Protein AF-A0A381Z9V0-F1 (afdb_monomer_lite)

InterPro domains:
  IPR009100 Acyl-CoA dehydrogenase/oxidase, N-terminal and middle domain superfamily [SSF56645] (2-53)
  IPR013786 Acyl-CoA dehydrogenase/oxidase, N-terminal [PF02771] (2-53)
  IPR037069 Acyl-CoA dehydrogenase/oxidase, N-terminal domain superfamily [G3DSA:1.10.540.10] (1-55)

Secondary structure (DSSP, 8-state):
-GGGT---HHHHHHHHHTT-SSTTS-GGGTS----HHHHHHHHHHHHTT-TTT--

Sequence (55 aa):
VDRTEAYPWDVVEALREGGFMGMTVPVAYGGLGLSFLDAVLVVEEMARQCGVTGR

pLDDT: mean 92.82, std 5.62, range [68.94, 98.06]

Structure (mmCIF, N/CA/C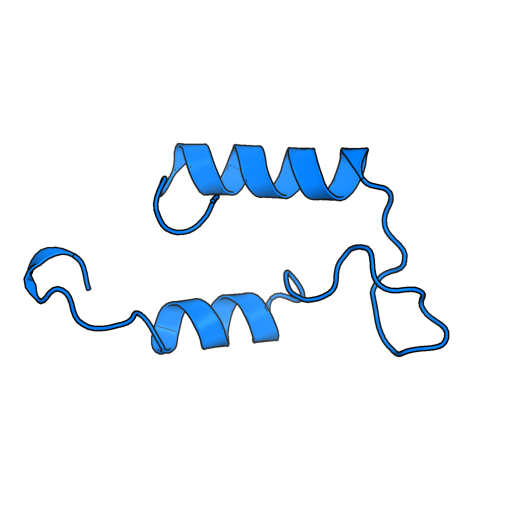/O backbone):
data_AF-A0A381Z9V0-F1
#
_entry.id   AF-A0A381Z9V0-F1
#
loop_
_atom_site.group_PDB
_atom_site.id
_atom_site.type_symbol
_atom_site.label_atom_id
_atom_site.label_alt_id
_atom_site.label_comp_id
_atom_site.label_asym_id
_atom_site.label_entity_id
_atom_site.label_seq_id
_atom_site.pdbx_PDB_ins_code
_atom_site.Cartn_x
_atom_site.Cartn_y
_atom_site.Cartn_z
_atom_site.occupancy
_atom_site.B_iso_or_equiv
_atom_site.auth_seq_id
_atom_site.auth_comp_id
_atom_site.auth_asym_id
_atom_site.auth_atom_id
_atom_site.pdbx_PDB_model_num
ATOM 1 N N . VAL A 1 1 ? -13.896 2.588 14.257 1.00 68.94 1 VAL A N 1
ATOM 2 C CA . VAL A 1 1 ? -12.510 3.090 14.152 1.00 68.94 1 VAL A CA 1
ATOM 3 C C . VAL A 1 1 ? -12.412 4.523 14.644 1.00 68.94 1 VAL A C 1
ATOM 5 O O . VAL A 1 1 ? -11.895 4.697 15.735 1.00 68.94 1 VAL A O 1
ATOM 8 N N . ASP A 1 2 ? -12.966 5.510 13.930 1.00 79.62 2 ASP A N 1
ATOM 9 C CA . ASP A 1 2 ? -12.775 6.942 14.241 1.00 79.62 2 ASP A CA 1
ATOM 10 C C . ASP A 1 2 ? -13.120 7.313 15.696 1.00 79.62 2 ASP A C 1
ATOM 12 O O . ASP A 1 2 ? -12.256 7.707 16.468 1.00 79.62 2 ASP A O 1
ATOM 16 N N . ARG A 1 3 ? -14.345 7.006 16.137 1.00 84.12 3 ARG A N 1
ATOM 17 C CA . ARG A 1 3 ? -14.816 7.265 17.514 1.00 84.12 3 ARG A CA 1
ATOM 18 C C . ARG A 1 3 ? -13.993 6.615 18.632 1.00 84.12 3 ARG A C 1
ATOM 20 O O . ARG A 1 3 ? -14.135 7.001 19.786 1.00 84.12 3 ARG A O 1
ATOM 27 N N . THR A 1 4 ? -13.253 5.558 18.316 1.00 88.69 4 THR A N 1
ATOM 28 C CA . THR A 1 4 ? -12.491 4.757 19.285 1.00 88.69 4 THR A CA 1
ATOM 29 C C . THR A 1 4 ? -10.995 5.030 19.217 1.00 88.69 4 THR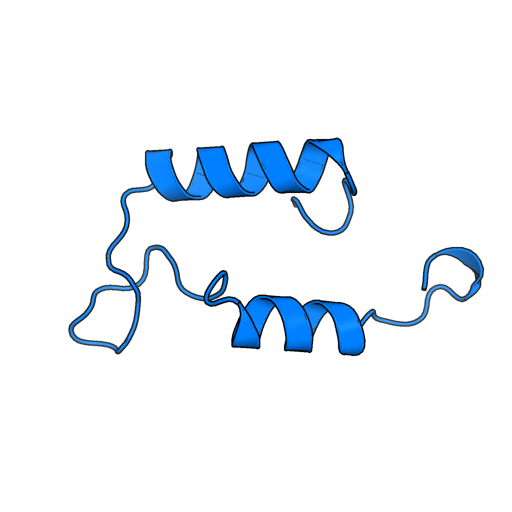 A C 1
ATOM 31 O O . THR A 1 4 ? -10.268 4.486 20.038 1.00 88.69 4 THR A O 1
ATOM 34 N N . GLU A 1 5 ? -10.537 5.768 18.199 1.00 85.75 5 GLU A N 1
ATOM 35 C CA . GLU A 1 5 ? -9.121 6.012 17.870 1.00 85.75 5 GLU A CA 1
ATOM 36 C C . GLU A 1 5 ? -8.255 4.741 17.747 1.00 85.75 5 GLU A C 1
ATOM 38 O O . GLU A 1 5 ? -7.031 4.796 17.643 1.00 85.75 5 GLU A O 1
ATOM 43 N N . ALA A 1 6 ? -8.893 3.570 17.721 1.00 89.06 6 ALA A N 1
ATOM 44 C CA . ALA A 1 6 ? -8.239 2.294 17.532 1.00 89.06 6 ALA A CA 1
ATOM 45 C C . ALA A 1 6 ? -7.668 2.206 16.116 1.00 89.06 6 ALA A C 1
ATOM 47 O O . ALA A 1 6 ? -8.305 2.630 15.147 1.00 89.06 6 ALA A O 1
ATOM 48 N N . TYR A 1 7 ? -6.486 1.603 15.999 1.00 88.62 7 TYR A N 1
ATOM 49 C CA . TYR A 1 7 ? -5.870 1.377 14.702 1.00 88.62 7 TYR A CA 1
ATOM 50 C C . TYR A 1 7 ? -6.755 0.451 13.843 1.00 88.62 7 TYR A C 1
ATOM 52 O O . TYR A 1 7 ? -7.174 -0.603 14.337 1.00 88.62 7 TYR A O 1
ATOM 60 N N . PRO A 1 8 ? -7.062 0.820 12.586 1.00 90.88 8 PRO A N 1
ATOM 61 C CA . PRO A 1 8 ? -8.049 0.126 11.762 1.00 90.88 8 PRO A CA 1
ATOM 62 C C . PRO A 1 8 ? -7.470 -1.129 11.101 1.00 90.88 8 PRO A C 1
ATOM 64 O O . PRO A 1 8 ? -7.263 -1.171 9.889 1.00 90.88 8 PRO A O 1
ATOM 67 N N . TRP A 1 9 ? -7.162 -2.150 11.900 1.00 92.50 9 TRP A N 1
ATOM 68 C CA . TRP A 1 9 ? -6.577 -3.402 11.406 1.00 92.50 9 TRP A CA 1
ATOM 69 C C . TRP A 1 9 ? -7.452 -4.107 10.369 1.00 92.50 9 TRP A C 1
ATOM 71 O O . TRP A 1 9 ? -6.930 -4.634 9.394 1.00 92.50 9 TRP A O 1
ATOM 81 N N . ASP A 1 10 ? -8.768 -4.046 10.547 1.00 93.00 10 ASP A N 1
ATOM 82 C CA . ASP A 1 10 ? -9.767 -4.550 9.607 1.00 93.00 10 ASP A CA 1
ATOM 83 C C . ASP A 1 10 ? -9.676 -3.860 8.238 1.00 93.00 10 ASP A C 1
ATOM 85 O O . ASP A 1 10 ? -9.692 -4.518 7.200 1.00 93.00 10 ASP A O 1
ATOM 89 N N . VAL A 1 11 ? -9.508 -2.535 8.222 1.00 92.31 11 VAL A N 1
ATOM 90 C CA . VAL A 1 11 ? -9.328 -1.770 6.978 1.00 92.31 11 VAL A CA 1
ATOM 91 C C . VAL A 1 11 ? -7.986 -2.099 6.329 1.00 92.31 11 VAL A C 1
ATOM 93 O O . VAL A 1 11 ? -7.918 -2.266 5.115 1.00 92.31 11 VAL A O 1
ATOM 96 N N . VAL A 1 12 ? -6.914 -2.216 7.117 1.00 92.94 12 VAL A N 1
ATOM 97 C CA . VAL A 1 12 ? -5.585 -2.582 6.599 1.00 92.94 12 VAL A CA 1
ATOM 98 C C . VAL A 1 12 ? -5.611 -3.968 5.955 1.00 92.94 12 VAL A C 1
ATOM 100 O O . VAL A 1 12 ? -5.049 -4.150 4.873 1.00 92.94 12 VAL A O 1
ATOM 103 N N . GLU A 1 13 ? -6.284 -4.931 6.581 1.00 95.56 13 GLU A N 1
ATOM 104 C CA . GLU A 1 13 ? -6.446 -6.279 6.040 1.00 95.56 13 GLU A CA 1
ATOM 105 C C . GLU A 1 13 ? -7.273 -6.269 4.750 1.00 95.56 13 GLU A C 1
ATOM 107 O O . GLU A 1 13 ? -6.824 -6.818 3.744 1.00 95.56 13 GLU A O 1
ATOM 112 N N . ALA A 1 14 ? -8.384 -5.530 4.714 1.00 94.81 14 ALA A N 1
ATOM 113 C CA . ALA A 1 14 ? -9.188 -5.368 3.503 1.00 94.81 14 ALA A CA 1
ATOM 114 C C . ALA A 1 14 ? -8.401 -4.727 2.343 1.00 94.81 14 ALA A C 1
ATOM 116 O O . ALA A 1 14 ? -8.523 -5.151 1.195 1.00 94.81 14 ALA A O 1
ATOM 117 N N . LEU A 1 15 ? -7.556 -3.728 2.617 1.00 94.12 15 LEU A N 1
ATOM 118 C CA . LEU A 1 15 ? -6.711 -3.101 1.593 1.00 94.12 15 LEU A CA 1
ATOM 119 C C . LEU A 1 15 ? -5.631 -4.051 1.067 1.00 94.12 15 LEU A C 1
ATOM 121 O O . LEU A 1 15 ? -5.324 -4.042 -0.127 1.00 94.12 15 LEU A O 1
ATOM 125 N N . ARG A 1 16 ? -5.055 -4.873 1.949 1.00 94.50 16 ARG A N 1
ATOM 126 C CA . ARG A 1 16 ? -4.105 -5.924 1.573 1.00 94.50 16 ARG A CA 1
ATOM 127 C C . ARG A 1 16 ? -4.779 -6.958 0.674 1.00 94.50 16 ARG A C 1
ATOM 129 O O . ARG A 1 16 ? -4.232 -7.275 -0.378 1.00 94.50 16 ARG A O 1
ATOM 136 N N . GLU A 1 17 ? -5.938 -7.471 1.072 1.00 95.50 17 GLU A N 1
ATOM 137 C CA . GLU A 1 17 ? -6.702 -8.456 0.295 1.00 95.50 17 GLU A CA 1
ATOM 138 C C . GLU A 1 17 ? -7.183 -7.886 -1.042 1.00 95.50 17 GLU A C 1
ATOM 140 O O . GLU A 1 17 ? -7.154 -8.581 -2.055 1.00 95.50 17 GLU A O 1
ATOM 145 N N . GLY A 1 18 ? -7.542 -6.600 -1.069 1.00 94.12 18 GLY A N 1
ATOM 146 C CA . GLY A 1 18 ? -7.904 -5.866 -2.281 1.00 94.12 18 GLY A CA 1
ATOM 147 C C . GLY A 1 18 ? -6.732 -5.555 -3.217 1.00 94.12 18 GLY A C 1
ATOM 148 O O . GLY A 1 18 ? -6.952 -5.007 -4.293 1.00 94.12 18 GLY A O 1
ATOM 149 N N . GLY A 1 19 ? -5.493 -5.887 -2.838 1.00 93.19 19 GLY A N 1
ATOM 150 C CA . GLY A 1 19 ? -4.312 -5.666 -3.675 1.00 93.19 19 GLY A CA 1
ATOM 151 C C . GLY A 1 19 ? -3.851 -4.208 -3.749 1.00 93.19 19 GLY A C 1
ATOM 152 O O . GLY A 1 19 ? -3.058 -3.862 -4.616 1.00 93.19 19 GLY A O 1
ATOM 153 N N . PHE A 1 20 ? -4.294 -3.341 -2.837 1.00 94.88 20 PHE A N 1
ATOM 154 C CA . PHE A 1 20 ? -3.905 -1.925 -2.826 1.00 94.88 20 PHE A CA 1
ATOM 155 C C . PHE A 1 20 ? -2.551 -1.665 -2.147 1.00 94.88 20 PHE A C 1
ATOM 157 O O . PHE A 1 20 ? -2.080 -0.532 -2.077 1.00 94.88 20 PHE A O 1
ATOM 164 N N . MET A 1 21 ? -1.899 -2.717 -1.652 1.00 93.94 21 MET A N 1
ATOM 165 C CA . MET A 1 21 ? -0.590 -2.652 -1.006 1.00 93.94 21 MET A CA 1
ATOM 166 C C . MET A 1 21 ? 0.522 -2.968 -2.011 1.00 93.94 21 MET A C 1
ATOM 168 O O . MET A 1 21 ? 0.407 -3.896 -2.804 1.00 93.94 21 MET A O 1
ATOM 172 N N . GLY A 1 22 ? 1.628 -2.217 -1.969 1.00 94.94 22 GLY A N 1
ATOM 173 C CA . GLY A 1 22 ? 2.788 -2.484 -2.831 1.00 94.94 22 GLY A CA 1
ATOM 174 C C . GLY A 1 22 ? 2.552 -2.204 -4.322 1.00 94.94 22 GLY A C 1
ATOM 175 O O . GLY A 1 22 ? 3.232 -2.781 -5.168 1.00 94.94 22 GLY A O 1
ATOM 176 N N . MET A 1 23 ? 1.612 -1.311 -4.652 1.00 96.56 23 MET A N 1
ATOM 177 C CA . MET A 1 23 ? 1.220 -0.992 -6.033 1.00 96.56 23 MET A CA 1
ATOM 178 C C . MET A 1 23 ? 2.405 -0.620 -6.939 1.00 96.56 23 MET A C 1
ATOM 180 O O . MET A 1 23 ? 2.483 -1.083 -8.072 1.00 96.56 23 MET A O 1
ATOM 184 N N . THR A 1 24 ? 3.363 0.158 -6.435 1.00 97.06 24 THR A N 1
ATOM 185 C CA . THR A 1 24 ? 4.543 0.616 -7.196 1.00 97.06 24 THR A CA 1
ATOM 186 C C . THR A 1 24 ? 5.756 -0.307 -7.070 1.00 97.06 24 THR A C 1
ATOM 188 O O . THR A 1 24 ? 6.793 -0.069 -7.691 1.00 97.06 24 THR A O 1
ATOM 191 N N . VAL A 1 25 ? 5.662 -1.368 -6.262 1.00 97.56 25 VAL A N 1
ATOM 192 C CA . VAL A 1 25 ? 6.754 -2.330 -6.095 1.00 97.56 25 VAL A CA 1
ATOM 193 C C . VAL A 1 25 ? 6.887 -3.147 -7.386 1.00 97.56 25 VAL A C 1
ATOM 195 O O . VAL A 1 25 ? 5.873 -3.614 -7.909 1.00 97.56 25 VAL A O 1
ATOM 198 N N . PRO A 1 26 ? 8.107 -3.355 -7.918 1.00 97.69 26 PRO A N 1
ATOM 199 C CA . PRO A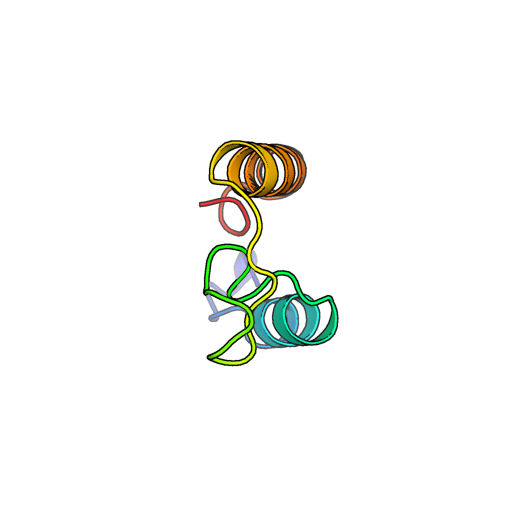 1 26 ? 8.299 -4.157 -9.121 1.00 97.69 26 PRO A CA 1
ATOM 200 C C . PRO A 1 26 ? 7.731 -5.576 -8.999 1.00 97.69 26 PRO A C 1
ATOM 202 O O . PRO A 1 26 ? 7.848 -6.221 -7.955 1.00 97.69 26 PRO A O 1
ATOM 205 N N . VAL A 1 27 ? 7.217 -6.103 -10.112 1.00 96.56 27 VAL A N 1
ATOM 206 C CA . VAL A 1 27 ? 6.650 -7.464 -10.192 1.00 96.56 27 VAL A CA 1
ATOM 207 C C . VAL A 1 27 ? 7.661 -8.539 -9.782 1.00 96.56 27 VAL A C 1
ATOM 209 O O . VAL A 1 27 ? 7.292 -9.525 -9.153 1.00 96.56 27 VAL A O 1
ATOM 212 N N . ALA A 1 28 ? 8.956 -8.326 -10.051 1.00 97.81 28 ALA A N 1
ATOM 213 C CA . ALA A 1 28 ? 10.032 -9.231 -9.635 1.00 97.81 28 ALA A CA 1
ATOM 214 C C . ALA A 1 28 ? 10.107 -9.450 -8.108 1.00 97.81 28 ALA A C 1
ATOM 216 O O . ALA A 1 28 ? 10.673 -10.446 -7.664 1.00 97.81 28 ALA A O 1
ATOM 217 N N . TYR A 1 29 ? 9.524 -8.546 -7.315 1.00 97.06 29 TYR A N 1
ATOM 218 C CA . TYR A 1 29 ? 9.434 -8.642 -5.857 1.00 97.06 29 TYR A CA 1
ATOM 219 C C . TYR A 1 29 ? 8.007 -8.935 -5.360 1.00 97.06 29 TYR A C 1
ATOM 221 O O . TYR A 1 29 ? 7.743 -8.822 -4.167 1.00 97.06 29 TYR A O 1
ATOM 229 N N . GLY A 1 30 ? 7.086 -9.304 -6.258 1.00 94.00 30 GLY A N 1
ATOM 230 C CA . GLY A 1 30 ? 5.695 -9.629 -5.925 1.00 94.00 30 GLY A CA 1
ATOM 231 C C . GLY A 1 30 ? 4.755 -8.426 -5.805 1.00 94.00 30 GLY A C 1
ATOM 232 O O . GLY A 1 30 ? 3.655 -8.580 -5.281 1.00 94.00 30 GLY A O 1
ATOM 233 N N . GLY A 1 31 ? 5.171 -7.241 -6.262 1.00 95.25 31 GLY A N 1
ATOM 234 C CA . GLY A 1 31 ? 4.304 -6.065 -6.359 1.00 95.25 31 GLY A CA 1
ATOM 235 C C . GLY A 1 31 ? 3.535 -5.984 -7.678 1.00 95.25 31 GLY A C 1
ATOM 236 O O . GLY A 1 31 ? 3.636 -6.866 -8.531 1.00 95.25 31 GLY A O 1
ATOM 237 N N . LEU A 1 32 ? 2.786 -4.895 -7.864 1.00 95.75 32 LEU A N 1
ATOM 238 C CA . LEU A 1 32 ? 1.969 -4.690 -9.068 1.00 95.75 32 LEU A CA 1
ATOM 239 C C . LEU A 1 32 ? 2.703 -3.955 -10.200 1.00 95.75 32 LEU A C 1
ATOM 241 O O . LEU A 1 32 ? 2.226 -3.955 -11.331 1.00 95.75 32 LEU A O 1
ATOM 245 N N . GLY A 1 33 ? 3.865 -3.352 -9.927 1.00 97.00 33 GLY A N 1
ATOM 246 C CA . GLY A 1 33 ? 4.666 -2.640 -10.927 1.00 97.00 33 GLY A CA 1
ATOM 247 C C . GLY A 1 33 ? 3.968 -1.432 -11.560 1.00 97.00 33 GLY A C 1
ATOM 248 O O . GLY A 1 33 ? 4.329 -1.047 -12.671 1.00 97.00 33 GLY A O 1
ATOM 249 N N . LEU A 1 34 ? 2.970 -0.856 -10.884 1.00 97.50 34 LEU A N 1
ATOM 250 C CA . LEU A 1 34 ? 2.211 0.294 -11.368 1.00 97.50 34 LEU A CA 1
ATOM 251 C C . LEU A 1 34 ? 3.047 1.575 -11.334 1.00 97.50 34 LEU A C 1
ATOM 253 O O . LEU A 1 34 ? 3.982 1.717 -10.536 1.00 97.50 34 LEU A O 1
ATOM 257 N N . SER A 1 35 ? 2.693 2.530 -12.193 1.00 98.06 35 SER A N 1
ATOM 258 C CA . SER A 1 35 ? 3.343 3.837 -12.193 1.00 98.06 35 SER A CA 1
ATOM 259 C C . SER A 1 35 ? 2.934 4.660 -10.967 1.00 98.06 35 SER A C 1
ATOM 261 O O . SER A 1 35 ? 1.924 4.399 -10.311 1.00 98.06 35 SER A O 1
ATOM 263 N N . PHE A 1 36 ? 3.700 5.713 -10.669 1.00 96.94 36 PHE A N 1
ATOM 264 C CA . PHE A 1 36 ? 3.314 6.658 -9.619 1.00 96.94 36 PHE A CA 1
ATOM 265 C C . PHE A 1 36 ? 1.985 7.358 -9.919 1.00 96.94 36 PHE A C 1
ATOM 267 O O . PHE A 1 36 ? 1.240 7.636 -8.987 1.00 96.94 36 PHE A O 1
ATOM 274 N N . LEU A 1 37 ? 1.673 7.617 -11.194 1.00 97.88 37 LEU A N 1
ATOM 275 C CA . LEU A 1 37 ? 0.397 8.222 -11.569 1.00 97.88 37 LEU A CA 1
ATOM 276 C C . LEU A 1 37 ? -0.770 7.285 -11.239 1.00 97.88 37 LEU A C 1
ATOM 278 O O . LEU A 1 37 ? -1.741 7.729 -10.636 1.00 97.88 37 LEU A O 1
ATOM 282 N N . ASP A 1 38 ? -0.646 5.994 -11.556 1.00 97.69 38 ASP A N 1
ATOM 283 C CA . ASP A 1 38 ? -1.678 5.000 -11.232 1.00 97.69 38 ASP A CA 1
ATOM 284 C C . ASP A 1 38 ? -1.911 4.920 -9.717 1.00 97.69 38 ASP A C 1
ATOM 286 O O . ASP A 1 38 ? -3.050 4.950 -9.254 1.00 97.69 38 ASP A O 1
ATOM 290 N N . ALA A 1 39 ? -0.830 4.887 -8.930 1.00 96.12 39 ALA A N 1
ATOM 291 C CA . ALA A 1 39 ? -0.925 4.872 -7.473 1.00 96.12 39 ALA A CA 1
ATOM 292 C C . ALA A 1 39 ? -1.590 6.146 -6.922 1.00 96.12 39 ALA A C 1
ATOM 294 O O . ALA A 1 39 ? -2.422 6.056 -6.023 1.00 96.12 39 ALA A O 1
ATOM 295 N N . VAL A 1 40 ? -1.271 7.323 -7.474 1.00 96.69 40 VAL A N 1
ATOM 296 C CA . VAL A 1 40 ? -1.882 8.600 -7.062 1.00 96.69 40 VAL A CA 1
ATOM 297 C C . VAL A 1 40 ? -3.379 8.633 -7.360 1.00 96.69 40 VAL A C 1
ATOM 299 O O . VAL A 1 40 ? -4.136 9.095 -6.514 1.00 96.69 40 VAL A O 1
ATOM 302 N N . LEU A 1 41 ? -3.823 8.110 -8.505 1.00 97.31 41 LEU A N 1
ATOM 303 C CA . LEU A 1 41 ? -5.252 8.039 -8.833 1.00 97.31 41 LEU A CA 1
ATOM 304 C C . LEU A 1 41 ? -6.022 7.168 -7.831 1.00 97.31 41 LEU A C 1
ATOM 306 O O . LEU A 1 41 ? -7.092 7.553 -7.367 1.00 97.31 41 LEU A O 1
ATOM 310 N N . VAL A 1 42 ? -5.456 6.021 -7.444 1.00 95.88 42 VAL A N 1
ATOM 311 C CA . VAL A 1 42 ? -6.047 5.156 -6.409 1.00 95.88 42 VAL A CA 1
ATOM 312 C C . VAL A 1 42 ? -6.112 5.878 -5.061 1.00 95.88 42 VAL A C 1
ATOM 314 O O . VAL A 1 42 ? -7.142 5.840 -4.387 1.00 95.88 42 VAL A O 1
ATOM 317 N N . VAL A 1 43 ? -5.033 6.565 -4.678 1.00 95.44 43 VAL A N 1
ATOM 318 C CA . VAL A 1 43 ? -4.965 7.348 -3.435 1.00 95.44 43 VAL A CA 1
ATOM 319 C C . VAL A 1 43 ? -6.000 8.479 -3.431 1.00 95.44 43 VAL A C 1
ATOM 321 O O . VAL A 1 43 ? -6.673 8.673 -2.420 1.00 95.44 43 VAL A O 1
ATOM 324 N N . GLU A 1 44 ? -6.184 9.187 -4.549 1.00 96.69 44 GLU A N 1
ATOM 325 C CA . GLU A 1 44 ? -7.188 10.251 -4.681 1.00 96.69 44 GLU A CA 1
ATOM 326 C C . GLU A 1 44 ? -8.606 9.712 -4.453 1.00 96.69 44 GLU A C 1
ATOM 328 O O . GLU A 1 44 ? -9.363 10.273 -3.657 1.00 96.69 44 GLU A O 1
ATOM 333 N N . GLU A 1 45 ? -8.956 8.590 -5.083 1.00 95.88 45 GLU A N 1
ATOM 334 C CA . GLU A 1 45 ? -10.274 7.971 -4.914 1.00 95.88 45 GLU A CA 1
ATOM 335 C C . GLU A 1 45 ? -10.515 7.482 -3.479 1.00 95.88 45 GLU A C 1
ATOM 337 O O . GLU A 1 45 ? -11.615 7.647 -2.945 1.00 95.88 45 GLU A O 1
ATOM 342 N N . MET A 1 46 ? -9.488 6.964 -2.799 1.00 94.31 46 MET A N 1
ATOM 343 C CA . MET A 1 46 ? -9.577 6.625 -1.372 1.00 94.31 46 MET A CA 1
ATOM 344 C C . MET A 1 46 ? -9.765 7.869 -0.498 1.00 94.31 46 MET A C 1
ATOM 346 O O . MET A 1 46 ? -10.605 7.872 0.408 1.00 94.31 46 MET A O 1
ATOM 350 N N . ALA A 1 47 ? -9.027 8.943 -0.782 1.00 94.56 47 ALA A N 1
ATOM 351 C CA . ALA A 1 47 ? -9.086 10.190 -0.026 1.00 94.56 47 ALA A CA 1
ATOM 352 C C . ALA A 1 47 ? -10.456 10.884 -0.131 1.00 94.56 47 ALA A C 1
ATOM 354 O O . ALA A 1 47 ? -10.878 11.520 0.836 1.00 94.56 47 ALA A O 1
ATOM 355 N N . ARG A 1 48 ? -11.192 10.711 -1.244 1.00 94.56 48 ARG A N 1
ATOM 356 C CA . ARG A 1 48 ? -12.590 11.180 -1.375 1.00 94.56 48 ARG A CA 1
ATOM 357 C C . ARG A 1 48 ? -13.529 10.567 -0.333 1.00 94.56 48 ARG A C 1
ATOM 359 O O . ARG A 1 48 ? -14.538 11.184 -0.005 1.00 94.56 48 ARG A O 1
ATOM 366 N N . GLN A 1 49 ? -13.222 9.366 0.158 1.00 91.25 49 GLN A N 1
ATOM 367 C CA . GLN A 1 49 ? -14.064 8.635 1.110 1.00 91.25 49 GLN A CA 1
ATOM 368 C C . GLN A 1 49 ? -13.544 8.744 2.544 1.00 91.25 49 GLN A C 1
ATOM 370 O O . GLN A 1 49 ? -14.320 8.909 3.483 1.00 91.25 49 GLN A O 1
ATOM 375 N N . CYS A 1 50 ? -12.226 8.648 2.727 1.00 88.31 50 CYS A N 1
ATOM 376 C CA . CYS A 1 50 ? -11.587 8.717 4.032 1.00 88.31 50 CYS A CA 1
ATOM 377 C C . CYS A 1 50 ? -10.168 9.276 3.901 1.00 88.31 50 CYS A C 1
ATOM 379 O O . CYS A 1 50 ? -9.249 8.588 3.453 1.00 88.31 50 CYS A O 1
ATOM 381 N N . GLY A 1 51 ? -9.960 10.507 4.374 1.00 86.25 51 GLY A N 1
ATOM 382 C CA . GLY A 1 51 ? -8.642 11.149 4.347 1.00 86.25 51 GLY A CA 1
ATOM 383 C C . GLY A 1 51 ? -7.579 10.441 5.199 1.00 86.25 51 GLY A C 1
ATOM 384 O O . GLY A 1 51 ? -6.393 10.609 4.949 1.00 86.25 51 GLY A O 1
ATOM 385 N N . VAL A 1 52 ? -7.975 9.630 6.189 1.00 86.88 52 VAL A N 1
ATOM 386 C CA . VAL A 1 52 ? -7.031 8.820 6.984 1.00 86.88 52 VAL A CA 1
ATOM 387 C C . VAL A 1 52 ? -6.570 7.581 6.213 1.00 86.88 52 VAL A C 1
ATOM 389 O O . VAL A 1 52 ? -5.449 7.126 6.410 1.00 86.88 52 VAL A O 1
ATOM 392 N N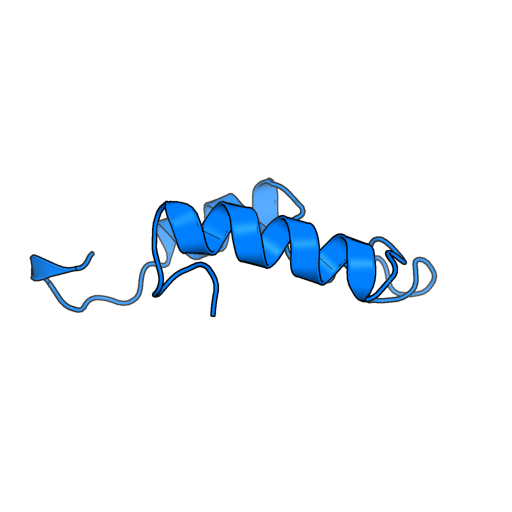 . THR A 1 53 ? -7.414 7.043 5.333 1.00 88.25 53 THR A N 1
ATOM 393 C CA . THR A 1 53 ? -7.088 5.879 4.500 1.00 88.25 53 THR A CA 1
ATOM 394 C C . THR A 1 53 ? -6.302 6.273 3.252 1.00 88.25 53 THR A C 1
ATOM 396 O O . THR A 1 53 ? -5.397 5.551 2.857 1.00 88.25 53 THR A O 1
ATOM 399 N N . GLY A 1 54 ? -6.629 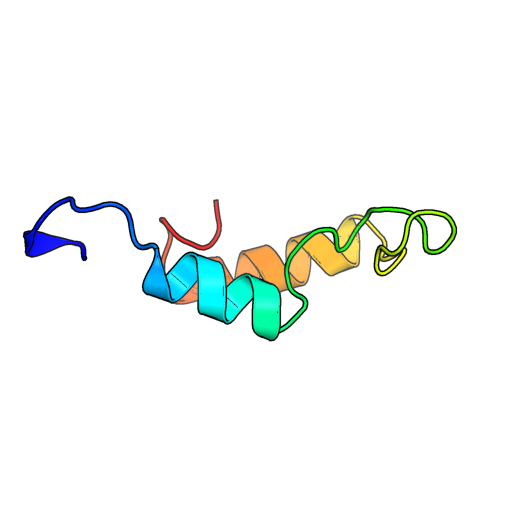7.411 2.637 1.00 86.81 54 GLY A N 1
ATOM 400 C CA . GLY A 1 54 ? -5.969 7.902 1.424 1.00 86.81 54 GLY A CA 1
ATOM 401 C C . GLY A 1 54 ? -4.727 8.769 1.663 1.00 86.81 54 GLY A C 1
ATOM 402 O O . GLY A 1 54 ? -4.449 9.622 0.828 1.00 86.81 54 GLY A O 1
ATOM 403 N N . ARG A 1 55 ? -4.022 8.633 2.791 1.00 77.31 55 ARG A N 1
ATOM 404 C CA . ARG A 1 55 ? -2.809 9.418 3.097 1.00 77.31 5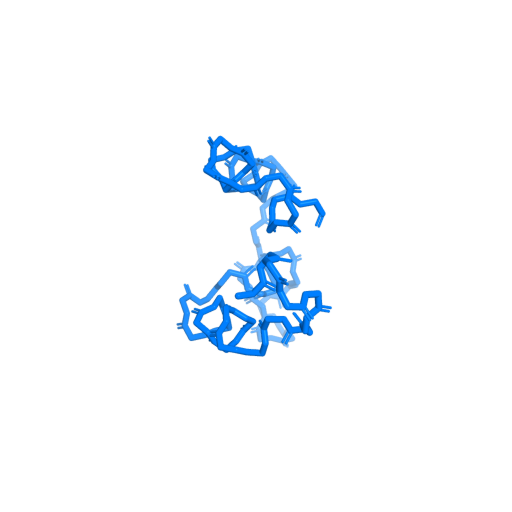5 ARG A CA 1
ATOM 405 C C . ARG A 1 55 ? -1.577 8.549 3.301 1.00 77.31 55 ARG A C 1
ATOM 407 O O . ARG A 1 55 ? -1.750 7.384 3.720 1.00 77.31 55 ARG A O 1
#

Foldseek 3Di:
DVVVPDDPVVVVVVCVVVLLPQQCPDVVVVHVVDDPVVNLVVLVVVCVPPVVRSD

Radius of gyration: 12.55 Å; chains: 1; bounding box: 25×21×32 Å

Organism: NCBI:txid408172